Protein AF-A0A9N9XF28-F1 (afdb_monomer_lite)

Radius of gyration: 20.28 Å; chains: 1; bounding box: 34×34×60 Å

Sequence (111 aa):
MLAVKNYIQLFLDMITKHRQEAETTFKTIFEKSTNDAESVSITLEKPRIAPRKQTQRSNHAVNSTKDFFRVSLFIPYLDSLISSLGVRFSEDNNPGMLLYNFASQKHNKIT

Foldseek 3Di:
DVVVLVVLVVVLVVLVVCLVVVVVNLVVVVVVVQVVCVVVPHHQDAPDDPPPPPPPFDPDPDDDSSVNCSVRPVNVVSVCSSVVSCVCSPPVNVVVVVVVVVVVVVVVVVD

Secondary structure (DSSP, 8-state):
-HHHHHHHHHHHHHHHHHHHTHHHHHHHHHHHHHHHHHHTT---------TTT--SS------SHHHHHIIIIIHHHHHHHHHHHHHHTSGGGHHHHHHHHHHHHHHTT--

pLDDT: mean 85.84, std 12.66, range [46.22, 97.56]

Structure (mmCIF, N/CA/C/O backbone):
data_AF-A0A9N9XF28-F1
#
_entry.id   AF-A0A9N9XF28-F1
#
loop_
_atom_site.group_PDB
_atom_site.id
_atom_site.type_symbol
_atom_site.label_atom_id
_atom_site.label_alt_id
_atom_site.label_comp_id
_atom_site.label_asym_id
_atom_site.label_entity_id
_atom_site.label_seq_id
_atom_site.pdbx_PDB_ins_code
_atom_site.Cartn_x
_atom_site.Cartn_y
_atom_site.Cartn_z
_atom_site.occupancy
_atom_site.B_iso_or_equiv
_atom_site.auth_seq_id
_atom_site.auth_comp_id
_atom_site.auth_asym_id
_atom_site.auth_atom_id
_atom_site.pdbx_PDB_model_num
ATOM 1 N N . MET A 1 1 ? 9.645 7.036 -24.746 1.00 61.41 1 MET A N 1
ATOM 2 C CA . MET A 1 1 ? 9.476 5.763 -24.011 1.00 61.41 1 MET A CA 1
ATOM 3 C C . MET A 1 1 ? 10.581 5.505 -22.984 1.00 61.41 1 MET A C 1
ATOM 5 O O . MET A 1 1 ? 10.234 5.074 -21.896 1.00 61.41 1 MET A O 1
ATOM 9 N N . LEU A 1 2 ? 11.855 5.849 -23.246 1.00 64.19 2 LEU A N 1
ATOM 10 C CA . LEU A 1 2 ? 12.906 5.851 -22.207 1.00 64.19 2 LEU A CA 1
ATOM 11 C C . LEU A 1 2 ? 12.514 6.720 -20.998 1.00 64.19 2 LEU A C 1
ATOM 13 O O . LEU A 1 2 ? 12.590 6.268 -19.867 1.00 64.19 2 LEU A O 1
ATOM 17 N N . ALA A 1 3 ? 11.951 7.909 -21.250 1.00 75.69 3 ALA A N 1
ATOM 18 C CA . ALA A 1 3 ? 11.379 8.752 -20.199 1.00 75.69 3 ALA A CA 1
ATOM 19 C C . ALA A 1 3 ? 10.282 8.030 -19.390 1.00 75.69 3 ALA A C 1
ATOM 21 O O . ALA A 1 3 ? 10.329 8.038 -18.170 1.00 75.69 3 ALA A O 1
ATOM 22 N N . VAL A 1 4 ? 9.337 7.344 -20.052 1.00 80.19 4 VAL A N 1
ATOM 23 C CA . VAL A 1 4 ? 8.265 6.579 -19.382 1.00 80.19 4 VAL A CA 1
ATOM 24 C C . VAL A 1 4 ? 8.846 5.469 -18.513 1.00 80.19 4 VAL A C 1
ATOM 26 O O . VAL A 1 4 ? 8.451 5.340 -17.363 1.00 80.19 4 VAL A O 1
ATOM 29 N N . LYS A 1 5 ? 9.811 4.705 -19.031 1.00 81.25 5 LYS A N 1
ATOM 30 C CA . LYS A 1 5 ? 10.483 3.653 -18.266 1.00 81.25 5 LYS A CA 1
ATOM 31 C C . LYS A 1 5 ? 11.199 4.220 -17.038 1.00 81.25 5 LYS A C 1
ATOM 33 O O . LYS A 1 5 ? 11.050 3.673 -15.955 1.00 81.25 5 LYS A O 1
ATOM 38 N N . ASN A 1 6 ? 11.879 5.356 -17.185 1.00 86.44 6 ASN A N 1
ATOM 39 C CA . ASN A 1 6 ? 12.534 6.042 -16.072 1.00 86.44 6 ASN A CA 1
ATOM 40 C C . ASN A 1 6 ? 11.519 6.511 -15.016 1.00 86.44 6 ASN A C 1
ATOM 42 O O . ASN A 1 6 ? 11.748 6.314 -13.828 1.00 86.44 6 ASN A O 1
ATOM 46 N N . TYR A 1 7 ? 10.377 7.076 -15.426 1.00 91.44 7 TYR A N 1
ATOM 47 C CA . TYR A 1 7 ? 9.312 7.454 -14.489 1.00 91.44 7 TYR A CA 1
ATOM 48 C C . TYR A 1 7 ? 8.715 6.246 -13.767 1.00 91.44 7 TYR A C 1
ATOM 50 O O . TYR A 1 7 ? 8.475 6.316 -12.564 1.00 91.44 7 TYR A O 1
ATOM 58 N N . ILE A 1 8 ? 8.499 5.136 -14.477 1.00 92.12 8 ILE A N 1
ATOM 59 C CA . ILE A 1 8 ? 8.027 3.892 -13.862 1.00 92.12 8 ILE A CA 1
ATOM 60 C C . ILE A 1 8 ? 9.055 3.355 -12.869 1.00 92.12 8 ILE A C 1
ATOM 62 O O . ILE A 1 8 ? 8.660 2.918 -11.793 1.00 92.12 8 ILE A O 1
ATOM 66 N N . GLN A 1 9 ? 10.350 3.435 -13.179 1.00 92.06 9 GLN A N 1
ATOM 67 C CA . GLN A 1 9 ? 11.397 3.019 -12.251 1.00 92.06 9 GLN A CA 1
ATOM 68 C C . GLN A 1 9 ? 11.398 3.882 -10.983 1.00 92.06 9 GLN A C 1
ATOM 70 O O . GLN A 1 9 ? 11.349 3.339 -9.886 1.00 92.06 9 GLN A O 1
ATOM 75 N N . LEU A 1 10 ? 11.328 5.212 -11.115 1.00 95.44 10 LEU A N 1
ATOM 76 C CA . LEU A 1 10 ? 11.214 6.118 -9.964 1.00 95.44 10 LEU A CA 1
ATOM 77 C C . LEU A 1 10 ? 9.981 5.806 -9.104 1.00 95.44 10 LEU A C 1
ATOM 79 O O . LEU A 1 10 ? 10.039 5.832 -7.875 1.00 95.44 10 LEU A O 1
ATOM 83 N N . PHE A 1 11 ? 8.856 5.499 -9.748 1.00 95.44 11 PHE A N 1
ATOM 84 C CA . PHE A 1 11 ? 7.625 5.123 -9.062 1.00 95.44 11 PHE A CA 1
ATOM 85 C C . PHE A 1 11 ? 7.745 3.770 -8.347 1.00 95.44 11 PHE A C 1
ATOM 87 O O . PHE A 1 11 ? 7.292 3.638 -7.210 1.00 95.44 11 PHE A O 1
ATOM 94 N N . LEU A 1 12 ? 8.386 2.781 -8.978 1.00 96.25 12 LEU A N 1
ATOM 95 C CA . LEU A 1 12 ? 8.695 1.486 -8.372 1.00 96.25 12 LEU A CA 1
ATOM 96 C C . LEU A 1 12 ? 9.591 1.645 -7.145 1.00 96.25 12 LEU A C 1
ATOM 98 O O . LEU A 1 12 ? 9.301 1.048 -6.107 1.00 96.25 12 LEU A O 1
ATOM 102 N N . ASP A 1 13 ? 10.623 2.480 -7.230 1.00 96.62 13 ASP A N 1
ATOM 103 C CA . ASP A 1 13 ? 11.533 2.754 -6.116 1.00 96.62 13 ASP A CA 1
ATOM 104 C C . ASP A 1 13 ? 10.777 3.409 -4.948 1.00 96.62 13 ASP A C 1
ATOM 106 O O . ASP A 1 13 ? 10.906 2.991 -3.794 1.00 96.62 13 ASP A O 1
ATOM 110 N N . MET A 1 14 ? 9.906 4.380 -5.248 1.00 96.94 14 MET A N 1
ATOM 111 C CA . MET A 1 14 ? 9.050 5.043 -4.259 1.00 96.94 14 MET A CA 1
ATOM 112 C C . MET A 1 14 ? 8.098 4.057 -3.563 1.00 96.94 14 MET A C 1
ATOM 114 O O . MET A 1 14 ? 8.025 4.035 -2.332 1.00 96.94 14 MET A O 1
ATOM 118 N N . ILE A 1 15 ? 7.380 3.220 -4.320 1.00 96.50 15 ILE A N 1
ATOM 119 C CA . ILE A 1 15 ? 6.466 2.219 -3.745 1.00 96.50 15 ILE A CA 1
ATOM 120 C C . ILE A 1 15 ? 7.239 1.183 -2.930 1.00 96.50 15 ILE A C 1
ATOM 122 O O . ILE A 1 15 ? 6.796 0.803 -1.847 1.00 96.50 15 ILE A O 1
ATOM 126 N N . THR A 1 16 ? 8.396 0.741 -3.420 1.00 96.81 16 THR A N 1
ATOM 127 C CA . THR A 1 16 ? 9.249 -0.220 -2.712 1.00 96.81 16 THR A CA 1
ATOM 128 C C . THR A 1 16 ? 9.698 0.349 -1.373 1.00 96.81 16 THR A C 1
ATOM 130 O O . THR A 1 16 ? 9.616 -0.342 -0.356 1.00 96.81 16 THR A O 1
ATOM 133 N N . LYS A 1 17 ? 10.069 1.633 -1.330 1.00 97.56 17 LYS A N 1
ATOM 134 C CA . LYS A 1 17 ? 10.367 2.325 -0.074 1.00 97.56 17 LYS A CA 1
ATOM 135 C C . LYS A 1 17 ? 9.155 2.353 0.859 1.00 97.56 17 LYS A C 1
ATOM 137 O O . LYS A 1 17 ? 9.268 1.942 2.009 1.00 97.56 17 LYS A O 1
ATOM 142 N N . HIS A 1 18 ? 7.977 2.745 0.369 1.00 96.75 18 HIS A N 1
ATOM 143 C CA . HIS A 1 18 ? 6.741 2.714 1.165 1.00 96.75 18 HIS A CA 1
ATOM 144 C C . HIS A 1 18 ? 6.391 1.315 1.678 1.00 96.75 18 HIS A C 1
ATOM 146 O O . HIS A 1 18 ? 5.815 1.175 2.755 1.00 96.75 18 HIS A O 1
ATOM 152 N N . ARG A 1 19 ? 6.754 0.272 0.930 1.00 96.88 19 ARG A N 1
ATOM 153 C CA . ARG A 1 19 ? 6.560 -1.124 1.314 1.00 96.88 19 ARG A CA 1
ATOM 154 C C . ARG A 1 19 ? 7.557 -1.597 2.378 1.00 96.88 19 ARG A C 1
ATOM 156 O O . ARG A 1 19 ? 7.189 -2.426 3.215 1.00 96.88 19 ARG A O 1
ATOM 163 N N . GLN A 1 20 ? 8.790 -1.098 2.364 1.00 97.12 20 GLN A N 1
ATOM 164 C CA . GLN A 1 20 ? 9.789 -1.338 3.416 1.00 97.12 20 GLN A CA 1
ATOM 165 C C . GLN A 1 20 ? 9.422 -0.582 4.701 1.00 97.12 20 GLN A C 1
ATOM 167 O O . GLN A 1 20 ? 9.474 -1.136 5.795 1.00 97.12 20 GLN A O 1
ATOM 172 N N . GLU A 1 21 ? 8.943 0.650 4.553 1.00 96.69 21 GLU A N 1
ATOM 173 C CA . GLU A 1 21 ? 8.501 1.550 5.623 1.00 96.69 21 GLU A CA 1
ATOM 174 C C . GLU A 1 21 ? 6.975 1.465 5.836 1.00 96.69 21 GLU A C 1
ATOM 176 O O . GLU A 1 21 ? 6.297 2.462 6.104 1.00 96.69 21 GLU A O 1
ATOM 181 N N . ALA A 1 22 ? 6.395 0.270 5.673 1.00 95.38 22 ALA A N 1
ATOM 182 C CA . ALA A 1 22 ? 4.942 0.107 5.597 1.00 95.38 22 ALA A CA 1
ATOM 183 C C . ALA A 1 22 ? 4.217 0.498 6.887 1.00 95.38 22 ALA A C 1
ATOM 185 O O . ALA A 1 22 ? 3.072 0.933 6.838 1.00 95.38 22 ALA A O 1
ATOM 186 N N . GLU A 1 23 ? 4.851 0.347 8.048 1.00 93.88 23 GLU A N 1
ATOM 187 C CA . GLU A 1 23 ? 4.252 0.744 9.322 1.00 93.88 23 GLU A CA 1
ATOM 188 C C . GLU A 1 23 ? 4.104 2.265 9.448 1.00 93.88 23 GLU A C 1
ATOM 190 O O . GLU A 1 23 ? 3.016 2.753 9.760 1.00 93.88 23 GLU A O 1
ATOM 195 N N . THR A 1 24 ? 5.171 3.014 9.165 1.00 95.25 24 THR A N 1
ATOM 196 C CA . THR A 1 24 ? 5.191 4.479 9.266 1.00 95.25 24 THR A CA 1
ATOM 197 C C . THR A 1 24 ? 4.359 5.117 8.161 1.00 95.25 24 THR A C 1
ATOM 199 O O . THR A 1 24 ? 3.522 5.971 8.447 1.00 95.25 24 THR A O 1
ATOM 202 N N . THR A 1 25 ? 4.511 4.652 6.919 1.00 95.25 25 THR A N 1
ATOM 203 C CA . THR A 1 25 ? 3.752 5.169 5.770 1.00 95.25 25 THR A CA 1
ATOM 204 C C . THR A 1 25 ? 2.254 4.931 5.955 1.00 95.25 25 THR A C 1
ATOM 206 O O . THR A 1 25 ? 1.443 5.840 5.761 1.00 95.25 25 THR A O 1
ATOM 209 N N . PHE A 1 26 ? 1.865 3.722 6.377 1.00 96.88 26 PHE A N 1
ATOM 210 C CA . PHE A 1 26 ? 0.453 3.404 6.564 1.00 96.88 26 PHE A CA 1
ATOM 211 C C . PHE A 1 26 ? -0.169 4.154 7.740 1.00 96.88 26 PHE A C 1
ATOM 213 O O . PHE A 1 26 ? -1.347 4.489 7.675 1.00 96.88 26 PHE A O 1
ATOM 220 N N . LYS A 1 27 ? 0.600 4.456 8.795 1.00 96.25 27 LYS A N 1
ATOM 221 C CA . LYS A 1 27 ? 0.107 5.243 9.933 1.00 96.25 27 LYS A CA 1
ATOM 222 C C . LYS A 1 27 ? -0.488 6.576 9.469 1.00 96.25 27 LYS A C 1
ATOM 224 O O . LYS A 1 27 ? -1.634 6.860 9.797 1.00 96.25 27 LYS A O 1
ATOM 229 N N . THR A 1 28 ? 0.236 7.334 8.645 1.00 96.38 28 THR A N 1
ATOM 230 C CA . THR A 1 28 ? -0.239 8.632 8.135 1.00 96.38 28 THR A CA 1
ATOM 231 C C . THR A 1 28 ? -1.471 8.497 7.239 1.00 96.38 28 THR A C 1
ATOM 233 O O . THR A 1 28 ? -2.369 9.334 7.300 1.00 96.38 28 THR A O 1
ATOM 236 N N . ILE A 1 29 ? -1.534 7.452 6.406 1.00 96.06 29 ILE A N 1
ATOM 237 C CA . ILE A 1 29 ? -2.704 7.182 5.554 1.00 96.06 29 ILE A CA 1
ATOM 238 C C . ILE A 1 29 ? -3.919 6.858 6.427 1.00 96.06 29 ILE A C 1
ATOM 240 O O . ILE A 1 29 ? -4.984 7.436 6.236 1.00 96.06 29 ILE A O 1
ATOM 244 N N . PHE A 1 30 ? -3.742 5.976 7.409 1.00 96.25 30 PHE A N 1
ATOM 245 C CA . PHE A 1 30 ? -4.806 5.545 8.305 1.00 96.25 30 PHE A CA 1
ATOM 246 C C . PHE A 1 30 ? -5.346 6.701 9.152 1.00 96.25 30 PHE A C 1
ATOM 248 O O . PHE A 1 30 ? -6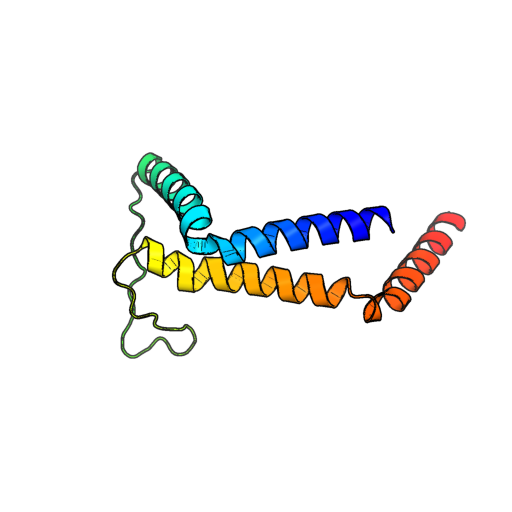.558 6.834 9.280 1.00 96.25 30 PHE A O 1
ATOM 255 N N . GLU A 1 31 ? -4.476 7.561 9.687 1.00 96.00 31 GLU A N 1
ATOM 256 C CA . GLU A 1 31 ? -4.879 8.758 10.439 1.00 96.00 31 GLU A CA 1
ATOM 257 C C . GLU A 1 31 ? -5.724 9.706 9.581 1.00 96.00 31 GLU A C 1
ATOM 259 O O . GLU A 1 31 ? -6.800 10.117 10.006 1.00 96.00 31 GLU A O 1
ATOM 264 N N . LYS A 1 32 ? -5.302 9.987 8.340 1.00 96.44 32 LYS A N 1
ATOM 265 C CA . LYS A 1 32 ? -6.092 10.812 7.410 1.00 96.44 32 LYS A CA 1
ATOM 266 C C . LYS A 1 32 ? -7.450 10.185 7.104 1.00 96.44 32 LYS A C 1
ATOM 268 O O . LYS A 1 32 ? -8.465 10.849 7.252 1.00 96.44 32 LYS A O 1
ATOM 273 N N . SER A 1 33 ? -7.477 8.897 6.761 1.00 95.50 33 SER A N 1
ATOM 274 C CA . SER A 1 33 ? -8.733 8.185 6.498 1.00 95.50 33 SER A CA 1
ATOM 275 C C . SER A 1 33 ? -9.652 8.129 7.719 1.00 95.50 33 SER A C 1
ATOM 277 O O . SER A 1 33 ? -10.868 8.135 7.558 1.00 95.50 33 SER A O 1
ATOM 279 N N . THR A 1 34 ? -9.088 8.075 8.928 1.00 95.56 34 THR A N 1
ATOM 280 C CA . THR A 1 34 ? -9.859 8.108 10.178 1.00 95.56 34 THR A CA 1
ATOM 281 C C . THR A 1 34 ? -10.502 9.476 10.367 1.00 95.56 34 THR A C 1
ATOM 283 O O . THR A 1 34 ? -11.710 9.540 10.558 1.00 95.56 34 THR A O 1
ATOM 286 N N . ASN A 1 35 ? -9.739 10.558 10.194 1.00 96.06 35 ASN A N 1
ATOM 287 C CA . ASN A 1 35 ? -10.265 11.923 10.272 1.00 96.06 35 ASN A CA 1
ATOM 288 C C . ASN A 1 35 ? -11.362 12.179 9.221 1.00 96.06 35 ASN A C 1
ATOM 290 O O . ASN A 1 35 ? -12.395 12.775 9.527 1.00 96.06 35 ASN A O 1
ATOM 294 N N . ASP A 1 36 ? -11.160 11.700 7.990 1.00 96.19 36 ASP A N 1
ATOM 295 C CA . ASP A 1 36 ? -12.146 11.827 6.914 1.00 96.19 36 ASP A CA 1
ATOM 296 C C . ASP A 1 36 ? -13.433 11.053 7.246 1.00 96.19 36 ASP A C 1
ATOM 298 O O . ASP A 1 36 ? -14.533 11.570 7.052 1.00 96.19 36 ASP A O 1
ATOM 302 N N . ALA A 1 37 ? -13.321 9.838 7.793 1.00 94.44 37 ALA A N 1
ATOM 303 C CA . ALA A 1 37 ? -14.472 9.038 8.210 1.00 94.44 37 ALA A CA 1
ATOM 304 C C . ALA A 1 37 ? -15.228 9.687 9.383 1.00 94.44 37 ALA A C 1
ATOM 306 O O . ALA A 1 37 ? -16.456 9.786 9.352 1.00 94.44 37 ALA A O 1
ATOM 307 N N . GLU A 1 38 ? -14.508 10.202 10.379 1.00 95.31 38 GLU A N 1
ATOM 308 C CA . GLU A 1 38 ? -15.095 10.908 11.521 1.00 95.31 38 GLU A CA 1
ATOM 309 C C . GLU A 1 38 ? -15.857 12.165 11.086 1.00 95.31 38 GLU A C 1
ATOM 311 O O . GLU A 1 38 ? -16.933 12.441 11.621 1.00 95.31 38 GLU A O 1
ATOM 316 N N . SER A 1 39 ? -15.375 12.875 10.058 1.00 96.19 39 SER A N 1
ATOM 317 C CA . SER A 1 39 ? -16.057 14.056 9.503 1.00 96.19 39 SER A CA 1
ATOM 318 C C . SER A 1 39 ? -17.467 13.757 8.974 1.00 96.19 39 SER A C 1
ATOM 320 O O . SER A 1 39 ? -18.333 14.633 8.974 1.00 96.19 39 SER A O 1
ATOM 322 N N . VAL A 1 40 ? -17.721 12.506 8.579 1.00 96.56 40 VAL A N 1
ATOM 323 C CA . VAL A 1 40 ? -19.026 12.009 8.120 1.00 96.56 40 VAL A CA 1
ATOM 324 C C . VAL A 1 40 ? -19.694 11.083 9.143 1.00 96.56 40 VAL A C 1
ATOM 326 O O . VAL A 1 40 ? -20.626 10.356 8.805 1.00 96.56 40 VAL A O 1
ATOM 329 N N . SER A 1 41 ? -19.250 11.125 10.407 1.00 95.19 41 SER A N 1
ATOM 330 C CA . SER A 1 41 ? -19.766 10.299 11.512 1.00 95.19 41 SER A CA 1
ATOM 331 C C . SER A 1 41 ? -19.656 8.784 11.271 1.00 95.19 41 SER A C 1
ATOM 333 O O . SER A 1 41 ? -20.489 8.009 11.740 1.00 95.19 41 SER A O 1
ATOM 335 N N . ILE A 1 42 ? -18.625 8.350 10.540 1.00 93.75 42 ILE A N 1
ATOM 336 C CA . ILE A 1 42 ? -18.296 6.940 10.309 1.00 93.75 42 ILE A CA 1
ATOM 337 C C . ILE A 1 42 ? -17.099 6.554 11.178 1.00 93.75 42 ILE A C 1
ATOM 339 O O . ILE A 1 42 ? -16.054 7.197 11.144 1.00 93.75 42 ILE A O 1
ATOM 343 N N . THR A 1 43 ? -17.216 5.446 11.908 1.00 90.62 43 THR A N 1
ATOM 344 C CA . THR A 1 43 ? -16.098 4.865 12.661 1.00 90.62 43 THR A CA 1
ATOM 345 C C . THR A 1 43 ? -15.410 3.781 11.836 1.00 90.62 43 THR A C 1
ATOM 347 O O . THR A 1 43 ? -16.048 2.834 11.370 1.00 90.62 43 THR A O 1
ATOM 350 N N . LEU A 1 44 ? -14.091 3.897 11.657 1.00 89.25 44 LEU A N 1
ATOM 351 C CA . LEU A 1 44 ? -13.294 2.847 11.026 1.00 89.25 44 LEU A CA 1
ATOM 352 C C . LEU A 1 44 ? -13.062 1.697 12.005 1.00 89.25 44 LEU A C 1
ATOM 354 O O . LEU A 1 44 ? -12.255 1.786 12.930 1.00 89.25 44 LEU A O 1
ATOM 358 N N . GLU A 1 45 ? -13.727 0.578 11.747 1.00 87.81 45 GLU A N 1
ATOM 359 C CA . GLU A 1 45 ? -13.590 -0.641 12.534 1.00 87.81 45 GLU A CA 1
ATOM 360 C C . GLU A 1 45 ? -13.084 -1.808 11.692 1.00 87.81 45 GLU A C 1
ATOM 362 O O . GLU A 1 45 ? -13.221 -1.859 10.465 1.00 87.81 45 GLU A O 1
ATOM 367 N N . LYS A 1 46 ? -12.483 -2.784 12.373 1.00 83.69 46 LYS A N 1
ATOM 368 C CA . LYS A 1 46 ? -12.105 -4.047 11.753 1.00 83.69 46 LYS A CA 1
ATOM 369 C C . LYS A 1 46 ? -13.377 -4.740 11.238 1.00 83.69 46 LYS A C 1
ATOM 371 O O . LYS A 1 46 ? -14.288 -4.975 12.033 1.00 83.69 46 LYS A O 1
ATOM 376 N N . PRO A 1 47 ? -13.444 -5.135 9.952 1.00 78.38 47 PRO A N 1
ATOM 377 C CA . PRO A 1 47 ? -14.571 -5.897 9.433 1.00 78.38 47 PRO A CA 1
ATOM 378 C C . PRO A 1 47 ? -14.815 -7.153 10.271 1.00 78.38 47 PRO A C 1
ATOM 380 O O . PRO A 1 47 ? -13.868 -7.821 10.700 1.00 78.38 47 PRO A O 1
ATOM 383 N N . ARG A 1 48 ? -16.088 -7.505 10.472 1.00 71.44 48 ARG A N 1
ATOM 384 C CA . ARG A 1 48 ? -16.472 -8.702 11.226 1.00 71.44 48 ARG A CA 1
ATOM 385 C C . ARG A 1 48 ? -15.836 -9.946 10.597 1.00 71.44 48 ARG A C 1
ATOM 387 O O . ARG A 1 48 ? -16.238 -10.373 9.518 1.00 71.44 48 ARG A O 1
ATOM 394 N N . ILE A 1 49 ? -14.880 -10.560 11.294 1.00 66.31 49 ILE A N 1
ATOM 395 C CA . ILE A 1 49 ? -14.311 -11.849 10.887 1.00 66.31 49 ILE A CA 1
ATOM 396 C C . ILE A 1 49 ? -15.324 -12.933 11.248 1.00 66.31 49 ILE A C 1
ATOM 398 O O . ILE A 1 49 ? -15.566 -13.191 12.426 1.00 66.31 49 ILE A O 1
ATOM 402 N N . ALA A 1 50 ? -15.924 -13.572 10.244 1.00 64.81 50 ALA A N 1
ATOM 403 C CA . ALA A 1 50 ? -16.733 -14.768 10.453 1.00 64.81 50 ALA A CA 1
ATOM 404 C C . ALA A 1 50 ? -15.792 -15.975 10.657 1.00 64.81 50 ALA A C 1
ATOM 406 O O . ALA A 1 50 ? -15.202 -16.436 9.676 1.00 64.81 50 ALA A O 1
ATOM 407 N N . PRO A 1 51 ? -15.670 -16.545 11.875 1.00 58.84 51 PRO A N 1
ATOM 408 C CA . PRO A 1 51 ? -14.627 -17.531 12.193 1.00 58.84 51 PRO A CA 1
ATOM 409 C C . PRO A 1 51 ? -14.694 -18.816 11.357 1.00 58.84 51 PRO A C 1
ATOM 411 O O . PRO A 1 51 ? -13.711 -19.535 11.241 1.00 58.84 51 PRO A O 1
ATOM 414 N N . ARG A 1 52 ? -15.868 -19.124 10.789 1.00 60.69 52 ARG A N 1
ATOM 415 C CA . ARG A 1 52 ? -16.165 -20.400 10.120 1.00 60.69 52 ARG A CA 1
ATOM 416 C C . ARG A 1 52 ? -16.395 -20.313 8.609 1.00 60.69 52 ARG A C 1
ATOM 418 O O . ARG A 1 52 ? -16.571 -21.355 7.992 1.00 60.69 52 ARG A O 1
ATOM 425 N N . LYS A 1 53 ? -16.459 -19.117 8.009 1.00 63.00 53 LYS A N 1
ATOM 426 C CA . LYS A 1 53 ? -16.916 -18.960 6.606 1.00 63.00 53 LYS A CA 1
ATOM 427 C C . LYS A 1 53 ? -15.964 -18.207 5.678 1.00 63.00 53 LYS A C 1
ATOM 429 O O . LYS A 1 53 ? -16.177 -18.226 4.471 1.00 63.00 53 LYS A O 1
ATOM 434 N N . GLN A 1 54 ? -14.930 -17.552 6.199 1.00 63.41 54 GLN A N 1
ATOM 435 C CA . GLN A 1 54 ? -14.022 -16.772 5.363 1.00 63.41 54 GLN A CA 1
ATOM 436 C C . GLN A 1 54 ? -12.867 -17.651 4.863 1.00 63.41 54 GLN A C 1
ATOM 438 O O . GLN A 1 54 ? -11.866 -17.814 5.550 1.00 63.41 54 GLN A O 1
ATOM 443 N N . THR A 1 55 ? -13.039 -18.243 3.679 1.00 67.25 55 THR A N 1
ATOM 444 C CA . THR A 1 55 ? -12.050 -19.130 3.030 1.00 67.25 55 THR A CA 1
ATOM 445 C C . THR A 1 55 ? -11.162 -18.412 2.012 1.00 67.25 55 THR A C 1
ATOM 447 O O . THR A 1 55 ? -10.097 -18.910 1.675 1.00 67.25 55 THR A O 1
ATOM 450 N N . GLN A 1 56 ? -11.586 -17.237 1.536 1.00 70.62 56 GLN A N 1
ATOM 451 C CA . GLN A 1 56 ? -10.942 -16.503 0.434 1.00 70.62 56 GLN A CA 1
ATOM 452 C C . GLN A 1 56 ? -10.049 -15.339 0.895 1.00 70.62 56 GLN A C 1
ATOM 454 O O . GLN A 1 56 ? -9.479 -14.629 0.073 1.00 70.62 56 GLN A O 1
ATOM 459 N N . ARG A 1 57 ? -9.951 -15.085 2.205 1.00 65.12 57 ARG A N 1
ATOM 460 C CA . ARG A 1 57 ? -9.128 -14.004 2.765 1.00 65.12 57 ARG A CA 1
ATOM 461 C C . ARG A 1 57 ? -8.356 -14.505 3.972 1.00 65.12 57 ARG A C 1
ATOM 463 O O . ARG A 1 57 ? -8.921 -15.183 4.826 1.00 65.12 57 ARG A O 1
ATOM 470 N N . SER A 1 58 ? -7.097 -14.098 4.064 1.00 67.06 58 SER A N 1
ATOM 471 C CA . SER A 1 58 ? -6.239 -14.383 5.208 1.00 67.06 58 SER A CA 1
ATOM 472 C C . SER A 1 58 ? -6.830 -13.799 6.494 1.00 67.06 58 SER A C 1
ATOM 474 O O . SER A 1 58 ? -7.053 -12.592 6.613 1.00 67.06 58 SER A O 1
ATOM 476 N N . ASN A 1 59 ? -7.079 -14.664 7.477 1.00 69.62 59 ASN A N 1
ATOM 477 C CA . ASN A 1 59 ? -7.529 -14.265 8.808 1.00 69.62 59 ASN A CA 1
ATOM 478 C C . ASN A 1 59 ? -6.321 -13.848 9.650 1.00 69.62 59 ASN A C 1
ATOM 480 O O . ASN A 1 59 ? -5.838 -14.604 10.490 1.00 69.62 59 ASN A O 1
ATOM 484 N N . HIS A 1 60 ? -5.804 -12.646 9.401 1.00 73.31 60 HIS A N 1
ATOM 485 C CA . HIS A 1 60 ? -4.671 -12.129 10.162 1.00 73.31 60 HIS A CA 1
ATOM 486 C C . HIS A 1 60 ? -5.061 -11.924 11.637 1.00 73.31 60 HIS A C 1
ATOM 488 O O . HIS A 1 60 ? -6.014 -11.198 11.952 1.00 73.31 60 HIS A O 1
ATOM 494 N N . ALA A 1 61 ? -4.309 -12.555 12.542 1.00 71.19 61 ALA A N 1
ATOM 495 C CA . ALA A 1 61 ? -4.461 -12.438 13.991 1.00 71.19 61 ALA A CA 1
ATOM 496 C C . ALA A 1 61 ? -3.891 -11.100 14.499 1.00 71.19 61 ALA A C 1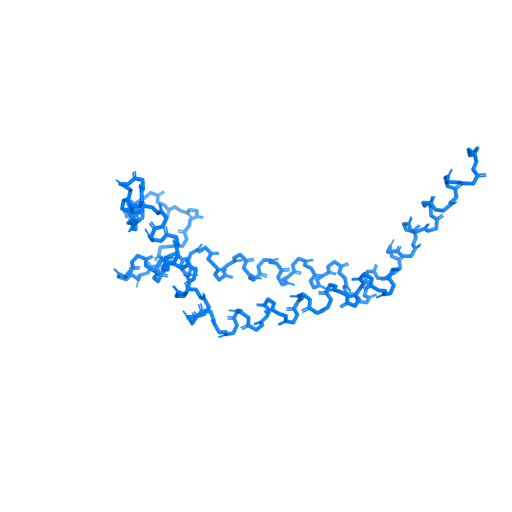
ATOM 498 O O . ALA A 1 61 ? -2.894 -11.052 15.210 1.00 71.19 61 ALA A O 1
ATOM 499 N N . VAL A 1 62 ? -4.504 -9.996 14.072 1.00 79.38 62 VAL A N 1
ATOM 500 C CA . VAL A 1 62 ? -4.149 -8.627 14.472 1.00 79.38 62 VAL A CA 1
ATOM 501 C C . VAL A 1 62 ? -5.279 -8.002 15.271 1.00 79.38 62 VAL A C 1
ATOM 503 O O . VAL A 1 62 ? -6.453 -8.105 14.895 1.00 79.38 62 VAL A O 1
ATOM 506 N N . ASN A 1 63 ? -4.899 -7.358 16.372 1.00 76.75 63 ASN A N 1
ATOM 507 C CA . ASN A 1 63 ? -5.827 -6.820 17.365 1.00 76.75 63 ASN A CA 1
ATOM 508 C C . ASN A 1 63 ? -6.236 -5.372 17.072 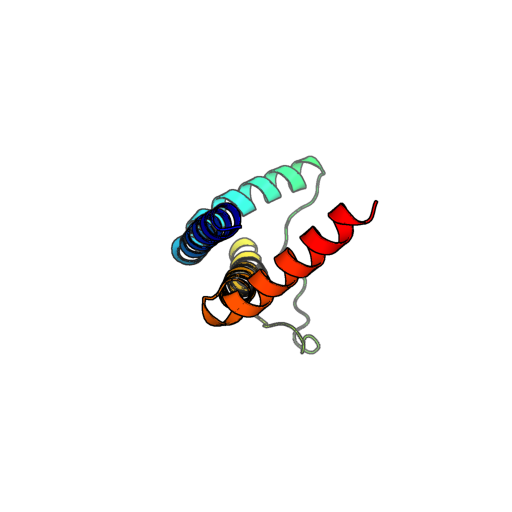1.00 76.75 63 ASN A C 1
ATOM 510 O O . ASN A 1 63 ? -7.313 -4.960 17.486 1.00 76.75 63 ASN A O 1
ATOM 514 N N . SER A 1 64 ? -5.419 -4.611 16.335 1.00 89.62 64 SER A N 1
ATOM 515 C CA . SER A 1 64 ? -5.745 -3.232 15.968 1.00 89.62 64 SER A CA 1
ATOM 516 C C . SER A 1 64 ? -6.392 -3.162 14.577 1.00 89.62 64 SER A C 1
ATOM 518 O O . SER A 1 64 ? -5.985 -3.865 13.647 1.00 89.62 64 SER A O 1
ATOM 520 N N . THR A 1 65 ? -7.39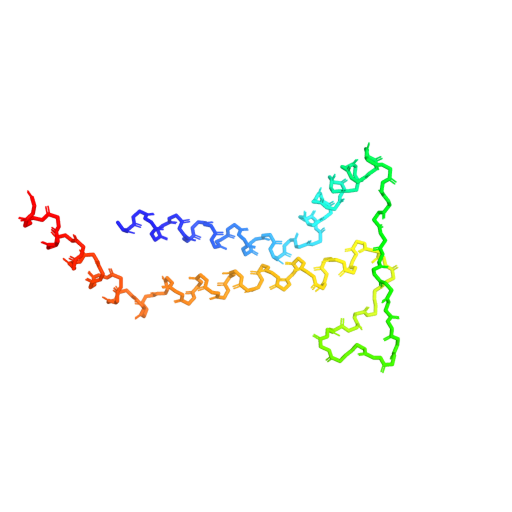3 -2.291 14.414 1.00 90.19 65 THR A N 1
ATOM 521 C CA . THR A 1 65 ? -8.019 -2.007 13.109 1.00 90.19 65 THR A CA 1
ATOM 522 C C . THR A 1 65 ? -6.986 -1.509 12.095 1.00 90.19 65 THR A C 1
ATOM 524 O O . THR A 1 65 ? -6.975 -1.953 10.947 1.00 90.19 65 THR A O 1
ATOM 527 N N . LYS A 1 66 ? -6.058 -0.652 12.539 1.00 93.19 66 LYS A N 1
ATOM 528 C CA . LYS A 1 66 ? -4.941 -0.154 11.729 1.00 93.19 66 LYS A CA 1
ATOM 529 C C . LYS A 1 66 ? -4.095 -1.304 11.182 1.00 93.19 66 LYS A C 1
ATOM 531 O O . LYS A 1 66 ? -3.896 -1.406 9.976 1.00 93.19 66 LYS A O 1
ATOM 536 N N . ASP A 1 67 ? -3.614 -2.196 12.045 1.00 92.19 67 ASP A N 1
ATOM 537 C CA . ASP A 1 67 ? -2.766 -3.308 11.607 1.00 92.19 67 ASP A CA 1
ATOM 538 C C . ASP A 1 67 ? -3.530 -4.303 10.742 1.00 92.19 67 ASP A C 1
ATOM 540 O O . ASP A 1 67 ? -2.958 -4.863 9.807 1.00 92.19 67 ASP A O 1
ATOM 544 N N . PHE A 1 68 ? -4.832 -4.474 10.990 1.00 91.62 68 PHE A N 1
ATOM 545 C CA . PHE A 1 68 ? -5.682 -5.259 10.107 1.00 91.62 68 PHE A CA 1
ATOM 546 C C . PHE A 1 68 ? -5.660 -4.719 8.675 1.00 91.62 68 PHE A C 1
ATOM 548 O O . PHE A 1 68 ? -5.321 -5.471 7.761 1.00 91.62 68 PHE A O 1
ATOM 555 N N . PHE A 1 69 ? -5.968 -3.440 8.451 1.00 92.12 69 PHE A N 1
ATOM 556 C CA . PHE A 1 69 ? -5.953 -2.864 7.099 1.00 92.12 69 PHE A CA 1
ATOM 557 C C . PHE A 1 69 ? -4.540 -2.789 6.509 1.00 92.12 69 PHE A C 1
ATOM 559 O O . PHE A 1 69 ? -4.362 -3.008 5.309 1.00 92.12 69 PHE A O 1
ATOM 566 N N . ARG A 1 70 ? -3.516 -2.574 7.341 1.00 94.69 70 ARG A N 1
ATOM 567 C CA . ARG A 1 70 ? -2.121 -2.583 6.889 1.00 94.69 70 ARG A CA 1
ATOM 568 C C . ARG A 1 70 ? -1.733 -3.925 6.272 1.00 94.69 70 ARG A C 1
ATOM 570 O O . ARG A 1 70 ? -1.205 -3.964 5.164 1.00 94.69 70 ARG A O 1
ATOM 577 N N . VAL A 1 71 ? -1.991 -5.019 6.987 1.00 92.00 71 VAL A N 1
ATOM 578 C CA . VAL A 1 71 ? -1.558 -6.365 6.584 1.00 92.00 71 VAL A CA 1
ATOM 579 C C . VAL A 1 71 ? -2.495 -6.977 5.541 1.00 92.00 71 VAL A C 1
ATOM 581 O O . VAL A 1 71 ? -2.029 -7.681 4.654 1.00 92.00 71 VAL A O 1
ATOM 584 N N . SER A 1 72 ? -3.801 -6.702 5.615 1.00 90.19 72 SER A N 1
ATOM 585 C CA . SER A 1 72 ? -4.790 -7.310 4.710 1.00 90.19 72 SER A CA 1
ATOM 586 C C . SER A 1 72 ? -5.003 -6.559 3.395 1.00 90.19 72 SER A C 1
ATOM 588 O O . SER A 1 72 ? -5.495 -7.161 2.443 1.00 90.19 72 SER A O 1
ATOM 590 N N . LEU A 1 73 ? -4.665 -5.267 3.334 1.00 91.38 73 LEU A N 1
ATOM 591 C CA . LEU A 1 73 ? -4.929 -4.423 2.167 1.00 91.38 73 LEU A CA 1
ATOM 592 C C . LEU A 1 73 ? -3.674 -3.697 1.691 1.00 91.38 73 LEU A C 1
ATOM 594 O O . LEU A 1 73 ? -3.253 -3.903 0.558 1.00 91.38 73 LEU A O 1
ATOM 598 N N . PHE A 1 74 ? -3.069 -2.868 2.544 1.00 95.50 74 PHE A N 1
ATOM 599 C CA . PHE A 1 74 ? -1.989 -1.976 2.120 1.00 95.50 74 PHE A CA 1
ATOM 600 C C . PHE A 1 74 ? -0.760 -2.740 1.621 1.00 95.50 74 PHE A C 1
ATOM 602 O O . PHE A 1 74 ? -0.336 -2.542 0.487 1.00 95.50 74 PHE A O 1
ATOM 609 N N . ILE A 1 75 ? -0.226 -3.655 2.434 1.00 95.56 75 ILE A N 1
ATOM 610 C CA . ILE A 1 75 ? 0.941 -4.473 2.081 1.00 95.56 75 ILE A CA 1
ATOM 611 C C . ILE A 1 75 ? 0.681 -5.306 0.810 1.00 95.56 75 ILE A C 1
ATOM 613 O O . ILE A 1 75 ? 1.447 -5.146 -0.142 1.00 95.56 75 ILE A O 1
ATOM 617 N N . PRO A 1 76 ? -0.403 -6.111 0.723 1.00 95.19 76 PRO A N 1
ATOM 618 C CA . PRO A 1 76 ? -0.703 -6.885 -0.482 1.00 95.19 76 PRO A CA 1
ATOM 619 C C . PRO A 1 76 ? -0.883 -6.029 -1.738 1.00 95.19 76 PRO A C 1
ATOM 621 O O . PRO A 1 76 ? -0.479 -6.435 -2.825 1.00 95.19 76 PRO A O 1
ATOM 624 N N . TYR A 1 77 ? -1.475 -4.840 -1.604 1.00 95.94 77 TYR A N 1
ATOM 625 C CA . TYR A 1 77 ? -1.662 -3.932 -2.730 1.00 95.94 77 TYR A CA 1
ATOM 626 C C . TYR A 1 77 ? -0.328 -3.390 -3.254 1.00 95.94 77 TYR A C 1
ATOM 628 O O . TYR A 1 77 ? -0.092 -3.428 -4.462 1.00 95.94 77 TYR A O 1
ATOM 636 N N . LEU A 1 78 ? 0.571 -2.947 -2.367 1.00 97.44 78 LEU A N 1
ATOM 637 C CA . LEU A 1 78 ? 1.908 -2.511 -2.780 1.00 97.44 78 LEU A CA 1
ATOM 638 C C . LEU A 1 78 ? 2.707 -3.666 -3.395 1.00 97.44 78 LEU A C 1
ATOM 640 O O . LEU A 1 78 ? 3.329 -3.468 -4.434 1.00 97.44 78 LEU A O 1
ATOM 644 N N . ASP A 1 79 ? 2.637 -4.871 -2.821 1.00 97.12 79 ASP A N 1
ATOM 645 C CA . ASP A 1 79 ? 3.296 -6.062 -3.376 1.00 97.12 79 ASP A CA 1
ATOM 646 C C . ASP A 1 79 ? 2.779 -6.380 -4.790 1.00 97.12 79 ASP A C 1
ATOM 648 O O . ASP A 1 79 ? 3.566 -6.641 -5.704 1.00 97.12 79 ASP A O 1
ATOM 652 N N . SER A 1 80 ? 1.465 -6.273 -5.009 1.00 97.00 80 SER A N 1
ATOM 653 C CA . SER A 1 80 ? 0.855 -6.436 -6.332 1.00 97.00 80 SER A CA 1
ATOM 654 C C . SER A 1 80 ? 1.318 -5.367 -7.325 1.00 97.00 80 SER A C 1
ATOM 656 O O . SER A 1 80 ? 1.555 -5.680 -8.494 1.00 97.00 80 SER A O 1
ATOM 658 N N . LEU A 1 81 ? 1.435 -4.106 -6.903 1.00 96.56 81 LEU A N 1
ATOM 659 C CA . LEU A 1 81 ? 1.916 -3.023 -7.765 1.00 96.56 81 LEU A CA 1
ATOM 660 C C . LEU A 1 81 ? 3.386 -3.217 -8.137 1.00 96.56 81 LEU A C 1
ATOM 662 O O . LEU A 1 81 ? 3.717 -3.151 -9.319 1.00 96.56 81 LEU A O 1
ATOM 666 N N . ILE A 1 82 ? 4.243 -3.512 -7.155 1.00 97.19 82 ILE A N 1
ATOM 667 C CA . ILE A 1 82 ? 5.670 -3.787 -7.371 1.00 97.19 82 ILE A CA 1
ATOM 668 C C . ILE A 1 82 ? 5.828 -4.956 -8.343 1.00 97.19 82 ILE A C 1
ATOM 670 O O . ILE A 1 82 ? 6.560 -4.844 -9.323 1.00 97.19 82 ILE A O 1
ATOM 674 N N . SER A 1 83 ? 5.107 -6.056 -8.113 1.00 96.50 83 SER A N 1
ATOM 675 C CA . SER A 1 83 ? 5.175 -7.238 -8.972 1.00 96.50 83 SER A CA 1
ATOM 676 C C . SER A 1 83 ? 4.684 -6.944 -10.391 1.00 96.50 83 SER A C 1
ATOM 678 O O . SER A 1 83 ? 5.406 -7.184 -11.357 1.00 96.50 83 SER A O 1
ATOM 680 N N . SER A 1 84 ? 3.483 -6.380 -10.537 1.00 95.31 84 SER A N 1
ATOM 681 C CA . SER A 1 84 ? 2.881 -6.148 -11.856 1.00 95.31 84 SER A CA 1
ATOM 682 C C . SER A 1 84 ? 3.680 -5.159 -12.704 1.00 95.31 84 SER A C 1
ATOM 684 O O . SER A 1 84 ? 3.928 -5.422 -13.882 1.00 95.31 84 SER A O 1
ATOM 686 N N . LEU A 1 85 ? 4.119 -4.043 -12.119 1.00 93.50 85 LEU A N 1
ATOM 687 C CA . LEU A 1 85 ? 4.917 -3.043 -12.824 1.00 93.50 85 LEU A CA 1
ATOM 688 C C . LEU A 1 85 ? 6.348 -3.533 -13.055 1.00 93.50 85 LEU A C 1
ATOM 690 O O . LEU A 1 85 ? 6.870 -3.347 -14.153 1.00 93.50 85 LEU A O 1
ATOM 694 N N . GLY A 1 86 ? 6.951 -4.207 -12.074 1.00 93.12 86 GLY A N 1
ATOM 695 C CA . GLY A 1 86 ? 8.290 -4.778 -12.196 1.00 93.12 86 GLY A CA 1
ATOM 696 C C . GLY A 1 86 ? 8.377 -5.799 -13.328 1.00 93.12 86 GLY A C 1
ATOM 697 O O . GLY A 1 86 ? 9.289 -5.727 -14.145 1.00 93.12 86 GLY A O 1
ATOM 698 N N . VAL A 1 87 ? 7.385 -6.687 -13.446 1.00 92.31 87 VAL A N 1
ATOM 699 C CA . VAL A 1 87 ? 7.300 -7.630 -14.570 1.00 92.31 87 VAL A CA 1
ATOM 700 C C . VAL A 1 87 ? 7.049 -6.879 -15.873 1.00 92.31 87 VAL A C 1
ATOM 702 O O . VAL A 1 87 ? 7.789 -7.055 -16.833 1.00 92.31 87 VAL A O 1
ATOM 705 N N . ARG A 1 88 ? 6.032 -6.013 -15.937 1.00 89.88 88 ARG A N 1
ATOM 706 C CA . ARG A 1 88 ? 5.617 -5.371 -17.197 1.00 89.88 88 ARG A CA 1
ATOM 707 C C . ARG A 1 88 ? 6.703 -4.503 -17.833 1.00 89.88 88 ARG A C 1
ATOM 709 O O . ARG A 1 88 ? 6.757 -4.414 -19.057 1.00 89.88 88 ARG A O 1
ATOM 716 N N . PHE A 1 89 ? 7.529 -3.853 -17.018 1.00 89.25 89 PHE A N 1
ATOM 717 C CA . PHE A 1 89 ? 8.566 -2.925 -17.470 1.00 89.25 89 PHE A CA 1
ATOM 718 C C . PHE A 1 89 ? 9.991 -3.476 -17.315 1.00 89.25 89 PHE A C 1
ATOM 720 O O . PHE A 1 89 ? 10.950 -2.715 -17.473 1.00 89.25 89 PHE A O 1
ATOM 727 N N . SER A 1 90 ? 10.136 -4.780 -17.056 1.00 89.81 90 SER A N 1
ATOM 728 C CA . SER A 1 90 ? 11.436 -5.451 -17.061 1.00 89.81 90 SER A CA 1
ATOM 729 C C . SER A 1 90 ? 12.103 -5.375 -18.437 1.00 89.81 90 SER A C 1
ATOM 731 O O . SER A 1 90 ? 11.457 -5.160 -19.469 1.00 89.81 90 SER A O 1
ATOM 733 N N . GLU A 1 91 ? 13.420 -5.577 -18.462 1.00 87.19 91 GLU A N 1
ATOM 734 C CA . GLU A 1 91 ? 14.178 -5.633 -19.716 1.00 87.19 91 GLU A CA 1
ATOM 735 C C . GLU A 1 91 ? 13.671 -6.731 -20.658 1.00 87.19 91 GLU A C 1
ATOM 737 O O . GLU A 1 91 ? 13.634 -6.524 -21.872 1.00 87.19 91 GLU A O 1
ATOM 742 N N . ASP A 1 92 ? 13.180 -7.841 -20.105 1.00 90.31 92 ASP A N 1
ATOM 743 C CA . ASP A 1 92 ? 12.647 -8.973 -20.871 1.00 90.31 92 ASP A CA 1
ATOM 744 C C . ASP A 1 92 ? 11.449 -8.575 -21.747 1.00 90.31 92 ASP A C 1
ATOM 746 O O . ASP A 1 92 ? 11.250 -9.120 -22.832 1.00 90.31 92 ASP A O 1
ATOM 750 N N . ASN A 1 93 ? 10.672 -7.579 -21.312 1.00 88.44 93 ASN A N 1
ATOM 751 C CA . ASN A 1 93 ? 9.489 -7.093 -22.024 1.00 88.44 93 ASN A CA 1
ATOM 752 C C . ASN A 1 93 ? 9.770 -5.889 -22.941 1.00 88.44 93 ASN A C 1
ATOM 754 O O . ASN A 1 93 ? 8.866 -5.393 -23.627 1.00 88.44 93 ASN A O 1
ATOM 758 N N . ASN A 1 94 ? 11.023 -5.433 -23.019 1.00 86.50 94 ASN A N 1
ATOM 759 C CA . ASN A 1 94 ? 11.422 -4.307 -23.863 1.00 86.50 94 ASN A CA 1
ATOM 760 C C . ASN A 1 94 ? 11.135 -4.533 -25.368 1.00 86.50 94 ASN A C 1
ATOM 762 O O . ASN A 1 94 ? 10.622 -3.612 -26.011 1.00 86.50 94 ASN A O 1
ATOM 766 N N . PRO A 1 95 ? 11.347 -5.732 -25.957 1.00 87.88 95 PRO A N 1
ATOM 767 C CA . PRO A 1 95 ? 10.993 -5.978 -27.357 1.00 87.88 95 PRO A CA 1
ATOM 768 C C . PRO A 1 95 ? 9.504 -5.744 -27.658 1.00 87.88 95 PRO A C 1
ATOM 770 O O . PRO A 1 95 ? 9.169 -5.102 -28.655 1.00 87.88 95 PRO A O 1
ATOM 773 N N . GLY A 1 96 ? 8.602 -6.191 -26.775 1.00 84.88 96 GLY A N 1
ATOM 774 C CA . GLY A 1 96 ? 7.157 -5.979 -26.927 1.00 84.88 96 GLY A CA 1
ATOM 775 C C . GLY A 1 96 ? 6.770 -4.497 -26.879 1.00 84.88 96 GLY A C 1
ATOM 776 O O . GLY A 1 96 ? 5.963 -4.027 -27.684 1.00 84.88 96 GLY A O 1
ATOM 777 N N . MET A 1 97 ? 7.410 -3.734 -25.993 1.00 81.25 97 MET A N 1
ATOM 778 C CA . MET A 1 97 ? 7.243 -2.279 -25.896 1.00 81.25 97 MET A CA 1
ATOM 779 C C . MET A 1 97 ? 7.715 -1.545 -27.163 1.00 81.25 97 MET A C 1
ATOM 781 O O . MET A 1 97 ? 7.045 -0.622 -27.638 1.00 81.25 97 MET A O 1
ATOM 785 N N . LEU A 1 98 ? 8.843 -1.962 -27.748 1.00 83.94 98 LEU A N 1
ATOM 786 C CA . LEU A 1 98 ? 9.357 -1.401 -29.002 1.00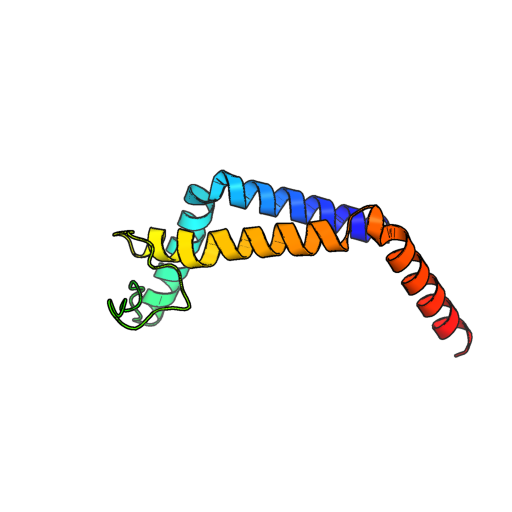 83.94 98 LEU A CA 1
ATOM 787 C C . LEU A 1 98 ? 8.426 -1.693 -30.187 1.00 83.94 98 LEU A C 1
ATOM 789 O O . LEU A 1 98 ? 8.153 -0.791 -30.983 1.00 83.94 98 LEU A O 1
ATOM 793 N N . LEU A 1 99 ? 7.885 -2.912 -30.274 1.00 85.00 99 LEU A N 1
ATOM 794 C CA . LEU A 1 99 ? 6.919 -3.292 -31.310 1.00 85.00 99 LEU A CA 1
ATOM 795 C C . LEU A 1 99 ? 5.635 -2.453 -31.244 1.00 85.00 99 LEU A C 1
ATOM 797 O O . LEU A 1 99 ? 5.184 -1.946 -32.274 1.00 85.00 99 LEU A O 1
ATOM 801 N N . TYR A 1 100 ? 5.078 -2.247 -30.046 1.00 82.25 100 TYR A N 1
ATOM 802 C CA . TYR A 1 100 ? 3.890 -1.405 -29.851 1.00 82.25 100 TYR A CA 1
ATOM 803 C C . TYR A 1 100 ? 4.100 0.025 -30.373 1.00 82.25 100 TYR A C 1
ATOM 805 O O . TYR A 1 100 ? 3.231 0.582 -31.051 1.00 82.25 100 TYR A O 1
ATOM 813 N N . ASN A 1 101 ? 5.275 0.613 -30.122 1.00 79.00 101 ASN A N 1
ATOM 814 C CA . ASN A 1 101 ? 5.605 1.939 -30.654 1.00 79.00 101 ASN A CA 1
ATOM 815 C C . ASN A 1 101 ? 5.648 1.963 -32.168 1.00 79.00 101 ASN A C 1
ATOM 817 O O . ASN A 1 101 ? 5.115 2.885 -32.782 1.00 79.00 101 ASN A O 1
ATOM 821 N N . PHE A 1 102 ? 6.316 0.976 -32.761 1.00 82.50 102 PHE A N 1
ATOM 822 C CA . PHE A 1 102 ? 6.471 0.918 -34.203 1.00 82.50 102 PHE A CA 1
ATOM 823 C C . PHE A 1 102 ? 5.105 0.829 -34.894 1.00 82.50 102 PHE A C 1
ATOM 825 O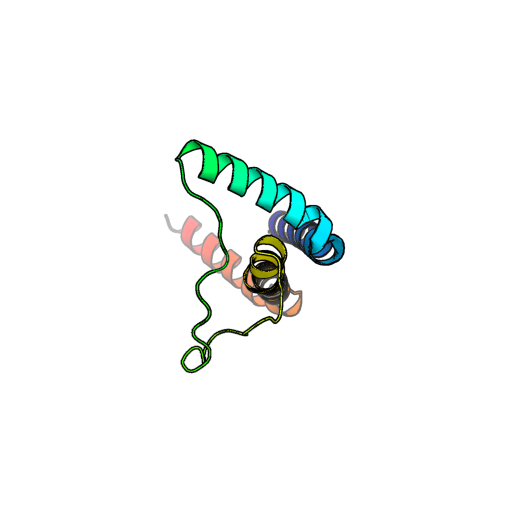 O . PHE A 1 102 ? 4.831 1.591 -35.823 1.00 82.50 102 PHE A O 1
ATOM 832 N N . ALA A 1 103 ? 4.214 -0.030 -34.390 1.00 82.06 103 ALA A N 1
ATOM 833 C CA . ALA A 1 103 ? 2.845 -0.145 -34.888 1.00 82.06 103 ALA A CA 1
ATOM 834 C C . ALA A 1 103 ? 2.060 1.173 -34.741 1.00 82.06 103 ALA A C 1
ATOM 836 O O . ALA A 1 103 ? 1.411 1.618 -35.689 1.00 82.06 103 ALA A O 1
ATOM 837 N N . SER A 1 104 ? 2.187 1.838 -33.589 1.00 75.94 104 SER A N 1
ATOM 838 C CA . SER A 1 104 ? 1.506 3.109 -33.304 1.00 75.94 104 SER A CA 1
ATOM 839 C C . SER A 1 104 ? 1.972 4.250 -34.219 1.00 75.94 104 SER A C 1
ATOM 841 O O . SER A 1 104 ? 1.166 5.047 -34.693 1.00 75.94 104 SER A O 1
ATOM 843 N N . GLN A 1 105 ? 3.270 4.318 -34.528 1.00 74.19 105 GLN A N 1
ATOM 844 C CA . GLN A 1 105 ? 3.816 5.328 -35.442 1.00 74.19 105 GLN A CA 1
ATOM 845 C C . GLN A 1 105 ? 3.413 5.102 -36.902 1.00 74.19 105 GLN A C 1
ATOM 847 O O . GLN A 1 105 ? 3.311 6.066 -37.660 1.00 74.19 105 GLN A O 1
ATOM 852 N N . LYS A 1 106 ? 3.198 3.847 -37.311 1.00 67.62 106 LYS A N 1
ATOM 853 C CA . LYS A 1 106 ? 2.778 3.514 -38.677 1.00 67.62 106 LYS A CA 1
ATOM 854 C C . LYS A 1 106 ? 1.322 3.915 -38.930 1.00 67.62 106 LYS A C 1
ATOM 856 O O . LYS A 1 106 ? 1.018 4.392 -40.017 1.00 67.62 106 LYS A O 1
ATOM 861 N N . HIS A 1 107 ? 0.457 3.794 -37.921 1.00 58.75 107 HIS A N 1
ATOM 862 C CA . HIS A 1 107 ? -0.940 4.234 -37.999 1.00 58.75 107 HIS A CA 1
ATOM 863 C C . HIS A 1 107 ? -1.079 5.757 -38.155 1.00 58.75 107 HIS A C 1
ATOM 865 O O . HIS A 1 107 ? -1.858 6.208 -38.986 1.00 58.75 107 HIS A O 1
ATOM 871 N N . ASN A 1 108 ? -0.264 6.544 -37.447 1.00 58.94 108 ASN A N 1
ATOM 872 C CA . ASN A 1 108 ? -0.316 8.014 -37.492 1.00 58.94 108 ASN A CA 1
ATOM 873 C C . ASN A 1 108 ? 0.301 8.645 -38.758 1.00 58.94 108 ASN A C 1
ATOM 875 O O . ASN A 1 108 ? 0.360 9.865 -38.853 1.00 58.94 108 ASN A O 1
ATOM 879 N N . LYS A 1 109 ? 0.818 7.845 -39.701 1.00 56.78 109 LYS A N 1
ATOM 880 C CA . LYS A 1 109 ? 1.384 8.326 -40.978 1.00 56.78 109 LYS A CA 1
ATOM 881 C C . LYS A 1 109 ? 0.472 8.083 -42.188 1.00 56.78 109 LYS A C 1
ATOM 883 O O . LYS A 1 109 ? 0.852 8.450 -43.294 1.00 56.78 109 LYS A O 1
ATOM 888 N N . ILE A 1 110 ? -0.668 7.413 -42.001 1.00 53.59 110 ILE A N 1
ATOM 889 C CA . ILE A 1 110 ? -1.596 7.024 -43.083 1.00 53.59 110 ILE A CA 1
ATOM 890 C C . ILE A 1 110 ? -2.886 7.879 -43.060 1.00 53.59 110 ILE A C 1
ATOM 892 O O . ILE A 1 110 ? -3.680 7.827 -43.995 1.00 53.59 110 ILE A O 1
ATOM 896 N N . THR A 1 111 ? -3.063 8.707 -42.031 1.00 46.22 111 THR A N 1
ATOM 897 C CA . THR A 1 111 ? -4.049 9.801 -41.934 1.00 46.22 111 THR A CA 1
ATOM 898 C C . THR A 1 111 ? -3.338 11.136 -41.999 1.00 46.22 111 THR A C 1
ATOM 900 O O . THR A 1 111 ? -3.857 12.042 -42.681 1.00 46.22 111 THR A O 1
#

Organism: Diabrotica balteata (NCBI:txid107213)

InterPro domains:
  IPR052958 Interferon-induced PKR regulator [PTHR46289] (4-93)